Protein AF-A0AAV4AUU0-F1 (afdb_monomer)

Secondary structure (DSSP, 8-state):
-BTT--HHHHHHHTTT-SEEEEEEEEEEE-GGG-EEEEEEEEEEEEHHHHHHHHHHHHHT-

pLDDT: mean 89.06, std 8.57, range [48.22, 95.94]

Radius of gyration: 15.63 Å; Cα contacts (8 Å, |Δi|>4): 70; chains: 1; bounding box: 30×26×46 Å

Structure (mmCIF, N/CA/C/O backbone):
data_AF-A0AAV4AUU0-F1
#
_entry.id   AF-A0AAV4AUU0-F1
#
loop_
_atom_site.group_PDB
_atom_site.id
_atom_site.type_symbol
_atom_site.label_atom_id
_atom_site.label_alt_id
_atom_site.label_comp_id
_atom_site.label_asym_id
_atom_site.label_entity_id
_atom_site.label_seq_id
_atom_site.pdbx_PDB_ins_code
_atom_site.Cartn_x
_atom_site.Cartn_y
_atom_site.Cartn_z
_atom_site.occupancy
_atom_site.B_iso_or_equiv
_atom_site.auth_seq_id
_atom_site.auth_comp_id
_atom_site.auth_asym_id
_atom_site.auth_atom_id
_atom_site.pdbx_PDB_model_num
ATOM 1 N N . VAL A 1 1 ? -3.447 -1.950 -6.563 1.00 89.19 1 VAL A N 1
ATOM 2 C CA . VAL A 1 1 ? -3.665 -0.558 -6.105 1.00 89.19 1 VAL A CA 1
ATOM 3 C C . VAL A 1 1 ? -2.602 0.330 -6.724 1.00 89.19 1 VAL A C 1
ATOM 5 O O .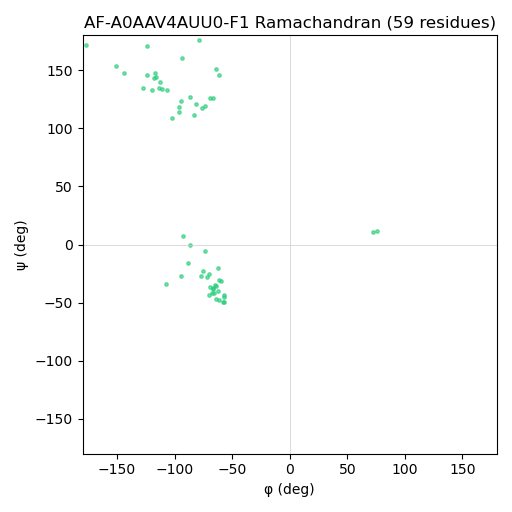 VAL A 1 1 ? -1.480 -0.135 -6.868 1.00 89.19 1 VAL A O 1
ATOM 8 N N . HIS A 1 2 ? -2.937 1.541 -7.160 1.00 92.00 2 HIS A N 1
ATOM 9 C CA . HIS A 1 2 ? -1.959 2.464 -7.746 1.00 92.00 2 HIS A CA 1
ATOM 10 C C . HIS A 1 2 ? -1.384 3.410 -6.681 1.00 92.00 2 HIS A C 1
ATOM 12 O O . HIS A 1 2 ? -1.973 3.587 -5.619 1.00 92.00 2 HIS A O 1
ATOM 18 N N . MET A 1 3 ? -0.223 4.008 -6.959 1.00 87.31 3 MET A N 1
ATOM 19 C CA . MET A 1 3 ? 0.472 4.921 -6.033 1.00 87.31 3 MET A CA 1
ATOM 20 C C . MET A 1 3 ? -0.312 6.197 -5.682 1.00 87.31 3 MET A C 1
ATOM 22 O O . MET A 1 3 ? -0.026 6.837 -4.680 1.00 87.31 3 MET A O 1
ATOM 26 N N . ASP A 1 4 ? -1.285 6.576 -6.501 1.00 89.69 4 ASP A N 1
ATOM 27 C CA . ASP A 1 4 ? -2.176 7.725 -6.310 1.00 89.69 4 ASP A CA 1
ATOM 28 C C . ASP A 1 4 ? -3.420 7.391 -5.468 1.00 89.69 4 ASP A C 1
ATOM 30 O O . ASP A 1 4 ? -4.252 8.261 -5.204 1.00 89.69 4 ASP A O 1
ATOM 34 N N . THR A 1 5 ? -3.565 6.138 -5.028 1.00 92.44 5 THR A N 1
ATOM 35 C CA . THR A 1 5 ? -4.680 5.734 -4.171 1.00 92.44 5 THR A CA 1
ATOM 36 C C . THR A 1 5 ? -4.528 6.356 -2.786 1.00 92.44 5 THR A C 1
ATOM 38 O O . THR A 1 5 ? -3.505 6.195 -2.124 1.00 92.44 5 THR A O 1
ATOM 41 N N . SER A 1 6 ? -5.568 7.052 -2.325 1.00 93.50 6 SER A N 1
ATOM 42 C CA . SER A 1 6 ? -5.555 7.696 -1.009 1.00 93.50 6 SER A CA 1
ATOM 43 C C . SER A 1 6 ? -5.447 6.679 0.134 1.00 93.50 6 SER A C 1
ATOM 45 O O . SER A 1 6 ? -5.981 5.570 0.050 1.00 93.50 6 SER A O 1
ATOM 47 N N . LEU A 1 7 ? -4.849 7.083 1.261 1.00 92.06 7 LEU A N 1
ATOM 48 C CA . LEU A 1 7 ? -4.771 6.240 2.463 1.00 92.06 7 LEU A CA 1
ATOM 49 C C . LEU A 1 7 ? -6.155 5.845 3.002 1.00 92.06 7 LEU A C 1
ATOM 51 O O . LEU A 1 7 ? -6.322 4.745 3.519 1.00 92.06 7 LEU A O 1
ATOM 55 N N . GLY A 1 8 ? -7.173 6.697 2.831 1.00 93.00 8 GLY A N 1
ATOM 56 C CA . GLY A 1 8 ? -8.551 6.367 3.208 1.00 93.00 8 GLY A CA 1
ATOM 57 C C . GLY A 1 8 ? -9.156 5.246 2.356 1.00 93.00 8 GLY A C 1
ATOM 58 O O . GLY A 1 8 ? -9.864 4.385 2.876 1.00 93.00 8 GLY A O 1
ATOM 59 N N . GLN A 1 9 ? -8.853 5.216 1.054 1.00 94.12 9 GLN A N 1
ATOM 60 C CA . GLN A 1 9 ? -9.234 4.101 0.181 1.00 94.12 9 GLN A CA 1
ATOM 61 C C . GLN A 1 9 ? -8.434 2.841 0.516 1.00 94.12 9 GLN A C 1
ATOM 63 O O . GLN A 1 9 ? -9.027 1.773 0.627 1.00 94.12 9 GLN A O 1
ATOM 68 N N . LEU A 1 10 ? -7.123 2.972 0.745 1.00 93.06 10 LEU A N 1
ATOM 69 C CA . LEU A 1 10 ? -6.251 1.868 1.153 1.00 93.06 10 LEU A CA 1
ATOM 70 C C . LEU A 1 10 ? -6.746 1.201 2.446 1.00 93.06 10 LEU A C 1
ATOM 72 O O . LEU A 1 10 ? -6.812 -0.022 2.519 1.00 93.06 10 LEU A O 1
ATOM 76 N N . SER A 1 11 ? -7.162 2.012 3.424 1.00 93.75 11 SER A N 1
ATOM 77 C CA . SER A 1 11 ? -7.750 1.563 4.691 1.00 93.75 11 SER A CA 1
ATOM 78 C C . SER A 1 11 ? -8.981 0.684 4.470 1.00 93.75 11 SER A C 1
ATOM 80 O O . SER A 1 11 ? -9.035 -0.434 4.970 1.00 93.75 11 SER A O 1
ATOM 82 N N . ARG A 1 12 ? -9.921 1.141 3.630 1.00 94.94 12 ARG A N 1
ATOM 83 C CA . ARG A 1 12 ? -11.142 0.384 3.308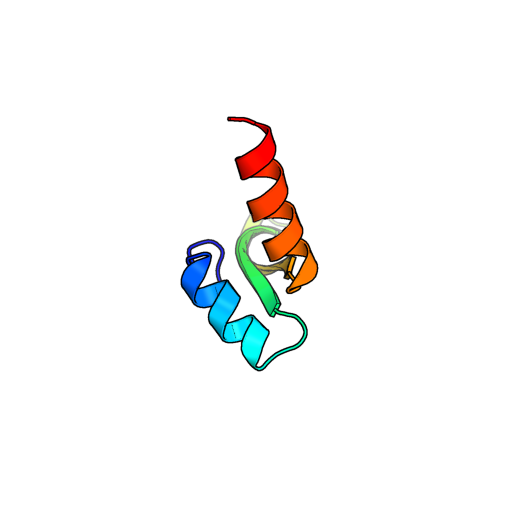 1.00 94.94 12 ARG A CA 1
ATOM 84 C C . ARG A 1 12 ? -10.866 -0.925 2.578 1.00 94.94 12 ARG A C 1
ATOM 86 O O . ARG A 1 12 ? -11.581 -1.892 2.794 1.00 94.94 12 ARG A O 1
ATOM 93 N N . MET A 1 13 ? -9.859 -0.965 1.707 1.00 94.31 13 MET A N 1
ATOM 94 C CA . MET A 1 13 ? -9.472 -2.211 1.032 1.00 94.31 13 MET A CA 1
ATOM 95 C C . MET A 1 13 ? -8.903 -3.219 2.037 1.00 94.31 13 MET A C 1
ATOM 97 O O . MET A 1 13 ? -9.208 -4.403 1.972 1.00 94.31 13 MET A O 1
ATOM 101 N N . LEU A 1 14 ? -8.139 -2.736 3.019 1.00 94.25 14 LEU A N 1
ATOM 102 C CA . LEU A 1 14 ? -7.571 -3.560 4.086 1.00 94.25 14 LEU A CA 1
ATOM 103 C C . LEU A 1 14 ? -8.594 -4.019 5.144 1.00 94.25 14 LEU A C 1
ATOM 105 O O . LEU A 1 14 ? -8.243 -4.803 6.025 1.00 94.25 14 LEU A O 1
ATOM 109 N N . ASP A 1 15 ? -9.844 -3.548 5.079 1.00 92.75 15 ASP A N 1
ATOM 110 C CA . ASP A 1 15 ? -10.933 -4.055 5.923 1.00 92.75 15 ASP A CA 1
ATOM 111 C C . ASP A 1 15 ? -11.460 -5.413 5.426 1.00 92.75 15 ASP A C 1
ATOM 113 O O . ASP A 1 15 ? -11.960 -6.205 6.225 1.00 92.75 15 ASP A O 1
ATOM 117 N N . THR A 1 16 ? -11.343 -5.692 4.122 1.00 92.81 16 THR A N 1
ATOM 118 C CA . THR A 1 16 ? -11.762 -6.960 3.499 1.00 92.81 16 THR A CA 1
ATOM 119 C C . THR A 1 16 ? -10.587 -7.841 3.094 1.00 92.81 16 THR A C 1
ATOM 121 O O . THR A 1 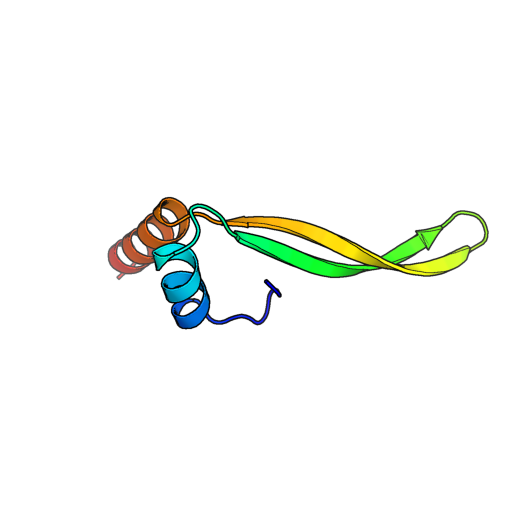16 ? -10.687 -9.064 3.182 1.00 92.81 16 THR A O 1
ATOM 124 N N . ASP A 1 17 ? -9.475 -7.238 2.675 1.00 92.50 17 ASP A N 1
ATOM 125 C CA . ASP A 1 17 ? -8.298 -7.933 2.159 1.00 92.50 17 ASP A CA 1
ATOM 126 C C . ASP A 1 17 ? -7.118 -7.821 3.135 1.00 92.50 17 ASP A C 1
ATOM 128 O O . ASP A 1 17 ? -6.794 -6.748 3.632 1.00 92.50 17 ASP A O 1
ATOM 132 N N . HIS A 1 18 ? -6.418 -8.926 3.408 1.00 90.25 18 HIS A N 1
ATOM 133 C CA . HIS A 1 18 ? -5.327 -8.928 4.399 1.00 90.25 18 HIS A CA 1
ATOM 134 C C . HIS A 1 18 ? -4.083 -8.145 3.951 1.00 90.25 18 HIS A C 1
ATOM 136 O O . HIS A 1 18 ? -3.291 -7.693 4.780 1.00 90.25 18 HIS A O 1
ATOM 142 N N . PHE A 1 19 ? -3.892 -8.013 2.641 1.00 94.44 19 PHE A N 1
ATOM 143 C CA . PHE A 1 19 ? -2.784 -7.288 2.041 1.00 94.44 19 PHE A CA 1
ATOM 144 C C . PHE A 1 19 ? -3.207 -6.720 0.690 1.00 94.44 19 PHE A C 1
ATOM 146 O O . PHE A 1 19 ? -4.058 -7.276 -0.002 1.00 94.44 19 PHE A O 1
ATOM 153 N N . VAL A 1 20 ? -2.560 -5.635 0.283 1.00 94.94 20 VAL A N 1
ATOM 154 C CA . VAL A 1 20 ? -2.789 -4.998 -1.014 1.00 94.94 20 VAL A CA 1
ATOM 155 C C . VAL A 1 20 ? -1.472 -4.823 -1.755 1.00 94.94 20 VAL A C 1
ATOM 157 O O . VAL A 1 20 ? -0.474 -4.382 -1.188 1.00 94.94 20 VAL A O 1
ATOM 160 N N . LEU A 1 21 ? -1.463 -5.171 -3.045 1.00 95.38 21 LEU A N 1
ATOM 161 C CA . LEU A 1 21 ? -0.314 -4.942 -3.919 1.00 95.38 21 LEU A CA 1
ATOM 162 C C . LEU A 1 21 ? -0.387 -3.544 -4.522 1.00 95.38 21 LEU A C 1
ATOM 164 O O . LEU A 1 21 ? -1.376 -3.171 -5.168 1.00 95.38 21 LEU A O 1
ATOM 168 N N . ILE A 1 22 ? 0.699 -2.801 -4.361 1.00 94.38 22 ILE A N 1
ATOM 169 C CA . ILE A 1 22 ? 0.889 -1.489 -4.959 1.00 94.38 22 ILE A CA 1
ATOM 170 C C . ILE A 1 22 ? 1.653 -1.681 -6.263 1.00 94.38 22 ILE A C 1
ATOM 172 O O . ILE A 1 22 ? 2.736 -2.266 -6.288 1.00 94.38 22 ILE A O 1
ATOM 176 N N . VAL A 1 23 ? 1.070 -1.204 -7.357 1.00 94.75 23 VAL A N 1
ATOM 177 C CA . VAL A 1 23 ? 1.596 -1.342 -8.713 1.00 94.75 23 VAL A CA 1
ATOM 178 C C . VAL A 1 23 ? 1.761 0.021 -9.362 1.00 94.75 23 VAL A C 1
ATOM 180 O O . VAL A 1 23 ? 0.957 0.935 -9.165 1.00 94.75 23 VAL A O 1
ATOM 183 N N . HIS A 1 24 ? 2.792 0.151 -10.185 1.00 91.12 24 HIS A N 1
ATOM 184 C CA . HIS A 1 24 ? 3.040 1.363 -10.949 1.00 91.12 24 HIS A CA 1
ATOM 185 C C . HIS A 1 24 ? 3.603 1.020 -12.328 1.00 91.12 24 HIS A C 1
ATOM 187 O O . HIS A 1 24 ? 4.300 0.019 -12.513 1.00 91.12 24 HIS A O 1
ATOM 193 N N . ASN A 1 25 ? 3.255 1.850 -13.309 1.00 90.81 25 ASN A N 1
ATOM 194 C CA . ASN A 1 25 ? 3.720 1.693 -14.678 1.00 90.81 25 ASN A CA 1
ATOM 195 C C . ASN A 1 25 ? 5.096 2.332 -14.796 1.00 90.81 25 ASN A C 1
ATOM 197 O O . ASN A 1 25 ? 5.228 3.550 -14.718 1.00 90.81 25 ASN A O 1
ATOM 201 N N . GLN A 1 26 ? 6.114 1.508 -14.996 1.00 89.00 26 GLN A N 1
ATOM 202 C CA . GLN A 1 26 ? 7.483 1.965 -15.136 1.00 89.00 26 GLN A CA 1
ATOM 203 C C . GLN A 1 26 ? 7.924 1.855 -16.591 1.00 89.00 26 GLN A C 1
ATOM 205 O O . GLN A 1 26 ? 7.759 0.818 -17.237 1.00 89.00 26 GLN A O 1
ATOM 210 N N . ARG A 1 27 ? 8.546 2.926 -17.084 1.00 90.62 27 ARG A N 1
ATOM 211 C CA . ARG A 1 27 ? 9.266 2.907 -18.353 1.00 90.62 27 ARG A CA 1
ATOM 212 C C . ARG A 1 27 ? 10.573 2.138 -18.169 1.00 90.62 27 ARG A C 1
ATOM 214 O O . ARG A 1 27 ? 11.415 2.528 -17.361 1.00 90.62 27 ARG A O 1
ATOM 221 N N . GLN A 1 28 ? 10.733 1.053 -18.907 1.00 88.75 28 GLN A N 1
ATOM 222 C CA . GLN A 1 28 ? 11.911 0.198 -18.897 1.00 88.75 28 GLN A CA 1
ATOM 223 C C . GLN A 1 28 ? 12.636 0.306 -20.236 1.00 88.75 28 GLN A C 1
ATOM 225 O O . GLN A 1 28 ? 12.012 0.374 -21.295 1.00 88.75 28 GLN A O 1
ATOM 230 N N . TYR A 1 29 ? 13.963 0.333 -20.172 1.00 87.50 29 TYR A N 1
ATOM 231 C CA . TYR A 1 29 ? 14.826 0.329 -21.345 1.00 87.50 29 TYR A CA 1
ATOM 232 C C . TYR A 1 29 ? 15.380 -1.083 -21.505 1.00 87.50 29 TYR A C 1
ATOM 234 O O . TYR A 1 29 ? 16.166 -1.545 -20.677 1.00 87.50 29 TYR A O 1
ATOM 242 N N . GLY A 1 30 ? 14.904 -1.785 -22.529 1.00 82.88 30 GLY A N 1
ATOM 243 C CA . GLY A 1 30 ? 15.390 -3.110 -22.885 1.00 82.88 30 GLY A CA 1
ATOM 244 C C . GLY A 1 30 ? 16.710 -3.052 -23.654 1.00 82.88 30 GLY A C 1
ATOM 245 O O . GLY A 1 30 ? 17.202 -1.983 -24.030 1.00 82.88 30 GLY A O 1
ATOM 246 N N . CYS A 1 31 ? 17.269 -4.229 -23.940 1.00 76.38 31 CYS A N 1
ATOM 247 C CA . CYS A 1 31 ? 18.357 -4.331 -24.908 1.00 76.38 31 CYS A CA 1
ATOM 248 C C . CYS A 1 31 ? 17.850 -3.852 -26.286 1.00 76.38 31 CYS A C 1
ATOM 250 O O . CYS A 1 31 ? 16.676 -4.037 -26.602 1.00 76.38 31 CYS A O 1
ATOM 252 N N . GLU A 1 32 ? 18.715 -3.219 -27.084 1.00 80.88 32 GLU A N 1
ATOM 253 C CA . GLU A 1 32 ? 18.387 -2.543 -28.362 1.00 80.88 32 GLU A CA 1
ATOM 254 C C . GLU A 1 32 ? 17.680 -1.177 -28.252 1.00 80.88 32 GLU A C 1
ATOM 256 O O . GLU A 1 32 ? 17.190 -0.655 -29.252 1.00 80.88 32 GLU A O 1
ATOM 261 N N . GLY A 1 33 ? 17.612 -0.564 -27.064 1.00 81.19 33 GLY A N 1
ATOM 262 C CA . GLY A 1 33 ? 17.030 0.779 -26.914 1.00 81.19 33 GLY A CA 1
ATOM 263 C C . GLY A 1 33 ? 15.504 0.819 -27.055 1.00 81.19 33 GLY A C 1
ATOM 264 O O . GLY A 1 33 ? 14.915 1.899 -27.126 1.00 81.19 33 GLY A O 1
ATOM 265 N N . LYS A 1 34 ? 14.848 -0.348 -27.064 1.00 84.00 34 LYS A N 1
ATOM 266 C CA . LYS A 1 34 ? 13.390 -0.441 -26.998 1.00 84.00 34 LYS A CA 1
ATOM 267 C C . LYS A 1 34 ? 12.912 0.041 -25.635 1.00 84.00 34 LYS A C 1
ATOM 269 O O . LYS A 1 34 ? 13.359 -0.435 -24.591 1.00 84.00 34 LYS A O 1
ATOM 274 N N . VAL A 1 35 ? 11.995 0.999 -25.677 1.00 88.62 35 VAL A N 1
ATOM 275 C CA . VAL A 1 35 ? 11.319 1.544 -24.504 1.00 88.62 35 VAL A CA 1
ATOM 276 C C . VAL A 1 35 ? 9.992 0.819 -24.347 1.00 88.62 35 VAL A C 1
ATOM 278 O O . VAL A 1 35 ? 9.134 0.913 -25.222 1.00 88.62 35 VAL A O 1
ATOM 281 N N . GLU A 1 36 ? 9.817 0.122 -23.231 1.00 89.06 36 GLU A N 1
ATOM 282 C CA . GLU A 1 36 ? 8.575 -0.568 -22.891 1.00 89.06 36 GLU A CA 1
ATOM 283 C C . GLU A 1 36 ? 7.984 0.022 -21.608 1.00 89.06 36 GLU A C 1
ATOM 285 O O . GLU A 1 36 ? 8.711 0.403 -20.692 1.00 89.06 36 GLU A O 1
ATOM 290 N N . ASN A 1 37 ? 6.656 0.112 -21.529 1.00 90.31 37 ASN A N 1
ATOM 291 C CA . ASN A 1 37 ? 5.970 0.416 -20.278 1.00 90.31 37 ASN A CA 1
ATOM 292 C C . ASN A 1 37 ? 5.534 -0.898 -19.640 1.00 90.31 37 ASN A C 1
ATOM 294 O O . ASN A 1 37 ? 4.658 -1.578 -20.171 1.00 90.31 37 ASN A O 1
ATOM 298 N N . LYS A 1 38 ? 6.119 -1.227 -18.488 1.00 90.44 38 LYS A N 1
ATOM 299 C CA . LYS A 1 38 ? 5.789 -2.440 -17.745 1.00 90.44 38 LYS A CA 1
ATOM 300 C C . LYS A 1 38 ? 5.129 -2.093 -16.422 1.00 90.44 38 LYS A C 1
ATOM 302 O O . LYS A 1 38 ? 5.599 -1.226 -15.685 1.00 90.44 38 LYS A O 1
ATOM 307 N N . GLN A 1 39 ? 4.050 -2.801 -16.107 1.00 90.50 39 GLN A N 1
ATOM 308 C CA . GLN A 1 39 ? 3.435 -2.731 -14.791 1.00 90.50 39 GLN A CA 1
ATOM 309 C C . GLN A 1 39 ? 4.285 -3.536 -13.807 1.00 90.50 39 GLN A C 1
ATOM 311 O O . GLN A 1 39 ? 4.468 -4.742 -13.968 1.00 90.50 39 GLN A O 1
ATOM 316 N N . MET A 1 40 ? 4.829 -2.852 -12.805 1.00 91.44 40 MET A N 1
ATOM 317 C CA . MET A 1 40 ? 5.704 -3.441 -11.795 1.00 91.44 40 MET A CA 1
ATOM 318 C C . MET A 1 40 ? 5.056 -3.329 -10.419 1.00 91.44 40 MET A C 1
ATOM 320 O O . MET A 1 40 ? 4.335 -2.369 -10.135 1.00 91.44 40 MET A O 1
ATOM 324 N N . ILE A 1 41 ? 5.324 -4.315 -9.563 1.00 93.25 41 ILE A N 1
ATOM 325 C CA . ILE A 1 41 ? 4.927 -4.289 -8.155 1.00 93.25 41 ILE A CA 1
ATOM 326 C C . ILE A 1 41 ? 5.956 -3.442 -7.409 1.00 93.25 41 ILE A C 1
ATOM 328 O O . ILE A 1 41 ? 7.145 -3.747 -7.436 1.00 93.25 41 ILE A O 1
ATOM 332 N N . PHE A 1 42 ? 5.494 -2.373 -6.772 1.00 89.69 42 PHE A N 1
AT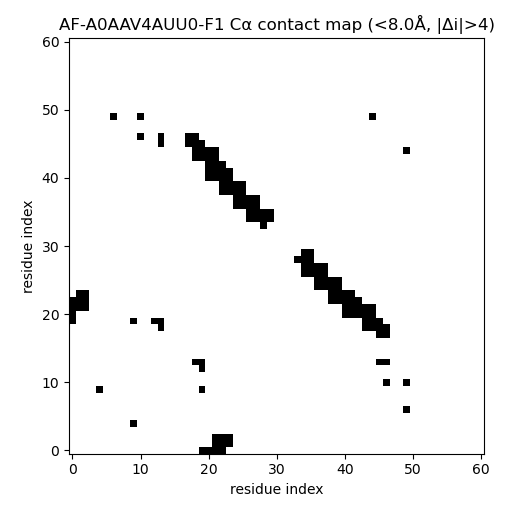OM 333 C CA . PHE A 1 42 ? 6.325 -1.445 -6.004 1.00 89.69 42 PHE A CA 1
ATOM 334 C C . PHE A 1 42 ? 6.358 -1.787 -4.518 1.00 89.69 42 PHE A C 1
ATOM 336 O O . PHE A 1 42 ? 7.331 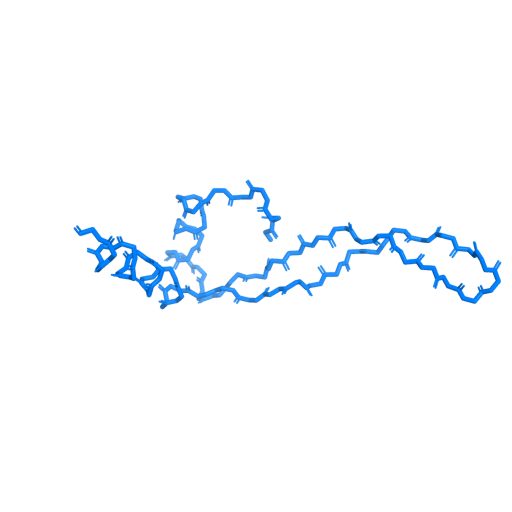-1.474 -3.839 1.00 89.69 42 PHE A O 1
ATOM 343 N N . GLY A 1 43 ? 5.310 -2.429 -4.010 1.00 92.06 43 GLY A N 1
ATOM 344 C CA . GLY 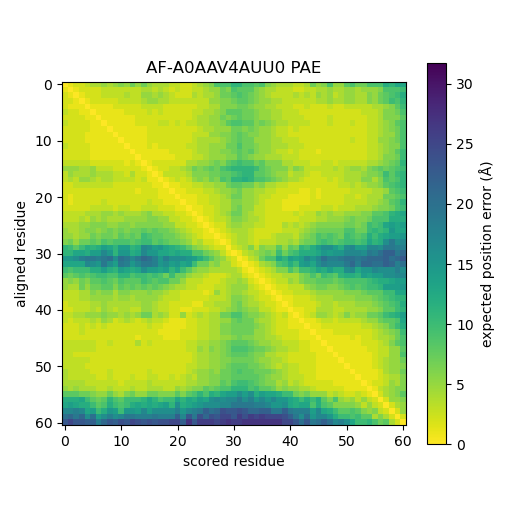A 1 43 ? 5.243 -2.803 -2.609 1.00 92.06 43 GLY A CA 1
ATOM 345 C C . GLY A 1 43 ? 3.989 -3.588 -2.270 1.00 92.06 43 GLY A C 1
ATOM 346 O O . GLY A 1 43 ? 3.069 -3.727 -3.081 1.00 92.06 43 GLY A O 1
ATOM 347 N N . ILE A 1 44 ? 3.976 -4.091 -1.045 1.00 94.56 44 ILE A N 1
ATOM 348 C CA . ILE A 1 44 ? 2.820 -4.712 -0.412 1.00 94.56 44 ILE A CA 1
ATOM 349 C C . ILE A 1 44 ? 2.527 -3.871 0.823 1.00 94.56 44 ILE A C 1
ATOM 351 O O . ILE A 1 44 ? 3.454 -3.542 1.557 1.00 94.56 44 ILE A O 1
ATOM 355 N N . ALA A 1 45 ? 1.265 -3.513 1.029 1.00 94.12 45 ALA A N 1
ATOM 356 C CA . ALA A 1 45 ? 0.829 -2.841 2.244 1.00 94.12 45 ALA A CA 1
ATOM 357 C C . ALA A 1 45 ? -0.157 -3.719 3.009 1.00 94.12 45 ALA A C 1
ATOM 359 O O . ALA A 1 45 ? -0.978 -4.431 2.422 1.00 94.12 45 ALA A O 1
A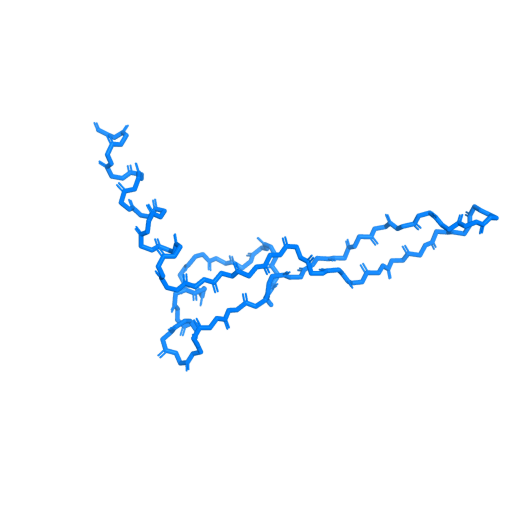TOM 360 N N . THR A 1 46 ? -0.069 -3.644 4.327 1.00 95.94 46 THR A N 1
ATOM 361 C CA . THR A 1 46 ? -0.953 -4.307 5.278 1.00 95.94 46 THR A CA 1
ATOM 362 C C . THR A 1 46 ? -1.575 -3.287 6.223 1.00 95.94 46 THR A C 1
ATOM 364 O O . THR A 1 46 ? -1.174 -2.122 6.291 1.00 95.94 46 THR A O 1
ATOM 367 N N . ARG A 1 47 ? -2.554 -3.735 7.013 1.00 94.62 47 ARG A N 1
ATOM 368 C CA . ARG A 1 47 ? -3.186 -2.897 8.040 1.00 94.62 47 ARG A CA 1
ATOM 369 C C . ARG A 1 47 ? -2.199 -2.425 9.112 1.00 94.62 47 ARG A C 1
ATOM 371 O O . ARG A 1 47 ? -2.369 -1.336 9.649 1.00 94.62 47 ARG A O 1
ATOM 378 N N . ILE A 1 48 ? -1.167 -3.225 9.391 1.00 94.50 48 ILE A N 1
ATOM 379 C CA . ILE A 1 48 ? -0.107 -2.880 10.347 1.00 94.50 48 ILE A CA 1
ATOM 380 C C . ILE A 1 48 ? 0.724 -1.710 9.813 1.00 94.50 48 ILE A C 1
ATOM 382 O O . ILE A 1 48 ? 1.003 -0.785 10.566 1.00 94.50 48 ILE A O 1
ATOM 386 N N . ASP A 1 49 ? 1.051 -1.700 8.518 1.00 93.06 49 ASP A N 1
ATOM 387 C CA . ASP A 1 49 ? 1.815 -0.605 7.904 1.00 93.06 49 ASP A CA 1
ATOM 388 C C . ASP A 1 49 ? 1.053 0.722 7.979 1.00 93.06 49 ASP A C 1
ATOM 390 O O . ASP A 1 49 ? 1.635 1.761 8.288 1.00 93.06 49 ASP A O 1
ATOM 394 N N . LEU A 1 50 ? -0.268 0.682 7.762 1.00 92.19 50 LEU A N 1
ATOM 395 C CA . LEU A 1 50 ? -1.122 1.863 7.880 1.00 92.19 50 LEU A CA 1
ATOM 396 C C . LEU A 1 50 ? -1.198 2.374 9.326 1.00 92.19 50 LEU A C 1
ATOM 398 O O . LEU A 1 50 ? -1.137 3.581 9.552 1.00 92.19 50 LEU A O 1
ATOM 402 N N . LEU A 1 51 ? -1.308 1.468 10.302 1.00 92.56 51 LEU A N 1
ATOM 403 C CA . LEU A 1 51 ? -1.316 1.829 11.719 1.00 92.56 51 LEU A CA 1
ATOM 404 C C . LEU A 1 51 ? 0.023 2.444 12.136 1.00 92.56 51 LEU A C 1
ATOM 406 O O . LEU A 1 51 ? 0.031 3.518 12.729 1.00 92.56 51 LEU A O 1
ATOM 410 N N . ASN A 1 52 ? 1.137 1.819 11.750 1.00 93.69 52 ASN A N 1
ATOM 411 C CA . ASN A 1 52 ? 2.479 2.333 12.011 1.00 93.69 52 ASN A CA 1
ATOM 412 C C . ASN A 1 52 ? 2.660 3.739 11.429 1.00 93.69 52 ASN A C 1
ATOM 414 O O . ASN A 1 52 ? 3.130 4.626 12.137 1.00 93.69 52 ASN A O 1
ATOM 418 N N . PHE A 1 53 ? 2.224 3.959 10.184 1.00 92.12 53 PHE A N 1
ATOM 419 C CA . PHE A 1 53 ? 2.269 5.269 9.537 1.00 92.12 53 PHE A CA 1
ATOM 420 C C . PHE A 1 53 ? 1.491 6.326 10.329 1.00 92.12 53 PHE A C 1
ATOM 422 O O . PHE A 1 53 ? 2.034 7.382 10.622 1.00 92.12 53 PHE A O 1
ATOM 429 N N . ILE A 1 54 ? 0.247 6.051 10.731 1.00 91.06 54 ILE A N 1
ATOM 430 C CA . ILE A 1 54 ? 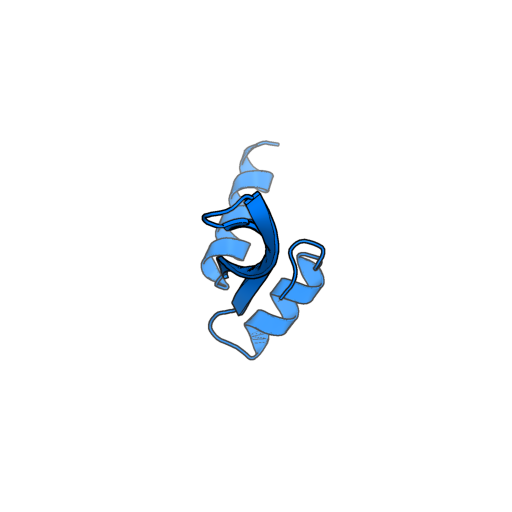-0.545 7.006 11.525 1.00 91.06 54 ILE A CA 1
ATOM 431 C C . ILE A 1 54 ? 0.151 7.294 12.861 1.00 91.06 54 ILE A C 1
ATOM 433 O O . ILE A 1 54 ? 0.352 8.451 13.217 1.00 91.06 54 ILE A O 1
ATOM 437 N N . THR A 1 55 ? 0.592 6.248 13.566 1.00 92.19 55 THR A N 1
ATOM 438 C CA . THR A 1 55 ? 1.224 6.407 14.883 1.00 92.19 55 THR A CA 1
ATOM 439 C C . THR A 1 55 ? 2.550 7.163 14.823 1.00 92.19 55 THR A C 1
ATOM 441 O O . THR A 1 55 ? 2.843 7.939 15.728 1.00 92.19 55 THR A O 1
ATOM 444 N N . SER A 1 56 ? 3.345 6.998 13.760 1.00 91.00 56 SER A N 1
ATOM 445 C CA . SER A 1 56 ? 4.597 7.743 13.606 1.00 91.00 56 SER A CA 1
ATOM 446 C C . SER A 1 56 ? 4.339 9.229 13.347 1.00 91.00 56 SER A C 1
ATOM 448 O O . SER A 1 56 ? 5.052 10.064 13.891 1.00 91.00 56 SER A O 1
ATOM 450 N N . HIS A 1 57 ? 3.289 9.567 12.592 1.00 79.69 57 HIS A N 1
ATOM 451 C CA . HIS A 1 57 ? 2.908 10.959 12.314 1.00 79.69 57 HIS A CA 1
ATOM 452 C C . HIS A 1 57 ? 2.305 11.669 13.534 1.00 79.69 57 HIS A C 1
ATOM 454 O O . HIS A 1 57 ? 2.432 12.885 13.657 1.00 79.69 57 HIS A O 1
ATOM 460 N N . ASP A 1 58 ? 1.681 10.925 14.448 1.00 72.56 58 ASP A N 1
ATOM 461 C CA . ASP A 1 58 ? 1.195 11.469 15.722 1.00 72.56 58 ASP A CA 1
ATOM 462 C C . ASP A 1 58 ? 2.329 11.717 16.730 1.00 72.56 58 ASP A C 1
ATOM 464 O O . ASP A 1 58 ? 2.176 12.533 17.632 1.00 72.56 58 ASP A O 1
ATOM 468 N N . THR A 1 59 ? 3.470 11.031 16.589 1.00 66.81 59 THR A N 1
ATO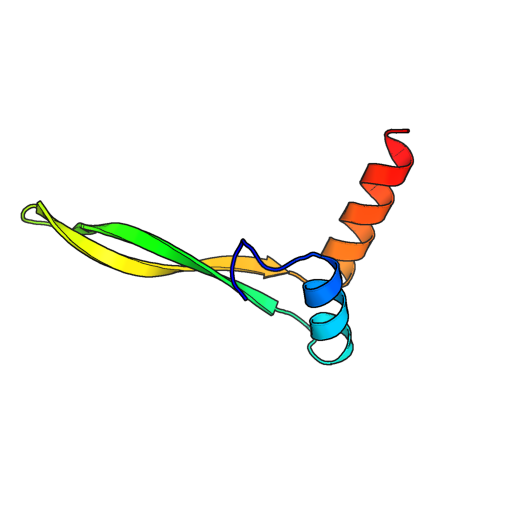M 469 C CA . THR A 1 59 ? 4.620 11.172 17.505 1.00 66.81 59 THR A CA 1
ATOM 470 C C . THR A 1 59 ? 5.580 12.298 17.087 1.00 66.81 59 THR A C 1
ATOM 472 O O . THR A 1 59 ? 6.417 12.724 17.878 1.00 66.81 59 THR A O 1
ATOM 475 N N . GLU A 1 60 ? 5.477 12.781 15.846 1.00 59.44 60 GLU A N 1
ATOM 476 C CA . GLU A 1 60 ? 6.280 13.886 15.295 1.00 59.44 60 GLU A CA 1
ATOM 477 C C . GLU A 1 60 ? 5.610 15.273 15.454 1.00 59.44 60 GLU A C 1
ATOM 479 O O . GLU A 1 60 ? 6.126 16.265 14.934 1.00 59.44 60 GLU A O 1
ATOM 484 N N . GLN A 1 61 ? 4.489 15.352 16.187 1.00 48.22 61 GLN A N 1
ATOM 485 C CA . GLN A 1 61 ? 3.804 16.589 16.601 1.00 48.22 61 GLN A CA 1
ATOM 486 C C . GLN A 1 61 ? 4.022 16.880 18.089 1.00 48.22 61 GLN A C 1
ATOM 488 O O . GLN A 1 61 ? 4.140 18.081 18.428 1.00 48.22 61 GLN A O 1
#

Foldseek 3Di:
DEPPDDLVNVLVVQVPDQKDWYWDFDFDQDPPRDTDTDIDTPDMDGPVNSVVVVVVVVVVD

Solvent-accessible surface area (backbone atoms only — not comparable to full-atom values): 3738 Å² total; per-residue (Å²): 85,51,85,85,59,50,70,72,57,53,51,60,50,45,74,81,34,82,61,44,56,30,36,46,79,40,83,42,77,47,85,91,75,45,77,42,80,42,82,38,79,77,47,74,47,38,61,64,56,56,49,51,52,54,54,53,61,65,71,76,110

Mean predicted aligned error: 5.69 Å

Organism: NCBI:txid259542

InterPro domains:
  IPR046342 CBS domain superfamily [G3DSA:3.10.580.10] (1-61)

Nearest PDB structures (foldseek):
  8s5m-assembly1_J  TM=8.089E-01  e=3.496E-05  Homo sapiens
  8s5h-assembly1_A  TM=7.847E-01  e=4.926E-05  Homo sapiens
  8s5m-assembly1_I  TM=7.971E-01  e=1.287E-04  Homo sapiens
  4h6u-assembly1_A  TM=4.398E-01  e=7.523E+00  Danio rerio
  5fon-assembly1_A  TM=2.952E-01  e=1.264E+00  Cryptosporidium muris RN66

Sequence (61 aa):
VHMDTSLGQLSRMLDTDHFVLIVHNQRQYGCEGKVENKQMIFGIATRIDLLNFITSHDTEQ